Protein AF-A0A852TWX8-F1 (afdb_monomer_lite)

InterPro domains:
  IPR000835 MarR-type HTH domain [PF12802] (37-86)
  IPR036388 Winged helix-like DNA-binding domain superfamily [G3DSA:1.10.10.10] (4-90)
  IPR036390 Winged helix DNA-binding domain superfamily [SSF46785] (5-113)

Radius of gyration: 20.49 Å; chains: 1; bounding box: 52×39×52 Å

Structure (mmCIF, N/CA/C/O backbone):
data_AF-A0A852TWX8-F1
#
_entry.id   AF-A0A852TWX8-F1
#
loop_
_atom_site.group_PDB
_atom_site.id
_atom_site.type_symbol
_atom_site.label_atom_id
_atom_site.label_alt_id
_atom_site.label_comp_id
_atom_site.label_asym_id
_atom_site.label_entity_id
_atom_site.label_seq_id
_atom_site.pdbx_PDB_ins_code
_atom_site.Cartn_x
_atom_site.Cartn_y
_atom_site.Cartn_z
_atom_site.occupancy
_atom_site.B_iso_or_equiv
_atom_site.auth_seq_id
_atom_site.auth_comp_id
_atom_site.auth_asym_id
_atom_site.auth_atom_id
_atom_site.pdbx_PDB_model_num
ATOM 1 N N . MET A 1 1 ? 34.229 -10.429 -8.210 1.00 43.22 1 MET A N 1
ATOM 2 C CA . MET A 1 1 ? 33.563 -11.640 -8.728 1.00 43.22 1 MET A CA 1
ATOM 3 C C . MET A 1 1 ? 33.398 -11.504 -10.237 1.00 43.22 1 MET A C 1
ATOM 5 O O . MET A 1 1 ? 32.393 -10.954 -10.659 1.00 43.22 1 MET A O 1
ATOM 9 N N . PRO A 1 2 ? 34.378 -11.910 -11.057 1.00 49.62 2 PRO A N 1
ATOM 10 C CA . PRO A 1 2 ? 34.169 -12.072 -12.491 1.00 49.62 2 PRO A CA 1
ATOM 11 C C . PRO A 1 2 ? 33.668 -13.499 -12.750 1.00 49.62 2 PRO A C 1
ATOM 13 O O . PRO A 1 2 ? 34.360 -14.449 -12.389 1.00 49.62 2 PRO A O 1
ATOM 16 N N . GLY A 1 3 ? 32.474 -13.668 -13.329 1.00 64.50 3 GLY A N 1
ATOM 17 C CA . GLY A 1 3 ? 32.000 -15.014 -13.678 1.00 64.50 3 GLY A CA 1
ATOM 18 C C . GLY A 1 3 ? 30.498 -15.269 -13.674 1.00 64.50 3 GLY A C 1
ATOM 19 O O . GLY A 1 3 ? 30.107 -16.394 -13.380 1.00 64.50 3 GLY A O 1
ATOM 20 N N . ASN A 1 4 ? 29.643 -14.295 -13.998 1.00 80.12 4 ASN A N 1
ATOM 21 C CA . ASN A 1 4 ? 28.247 -14.636 -14.267 1.00 80.12 4 ASN A CA 1
ATOM 22 C C . ASN A 1 4 ? 27.640 -13.794 -15.392 1.00 80.12 4 ASN A C 1
ATOM 24 O O . ASN A 1 4 ? 26.646 -13.112 -15.175 1.00 80.12 4 ASN A O 1
ATOM 28 N N . ARG A 1 5 ? 28.221 -13.870 -16.603 1.00 87.75 5 ARG A N 1
ATOM 29 C CA . ARG A 1 5 ? 27.671 -13.200 -17.801 1.00 87.75 5 ARG A CA 1
ATOM 30 C C . ARG A 1 5 ? 26.183 -13.474 -17.987 1.00 87.75 5 ARG A C 1
ATOM 32 O O . ARG A 1 5 ? 25.453 -12.558 -18.309 1.00 87.75 5 ARG A O 1
ATOM 39 N N . LEU A 1 6 ? 25.723 -14.698 -17.717 1.00 91.69 6 LEU A N 1
ATOM 40 C CA . LEU A 1 6 ? 24.297 -15.025 -17.788 1.00 91.69 6 LEU A CA 1
ATOM 41 C C . LEU A 1 6 ? 23.470 -14.247 -16.758 1.00 91.69 6 LEU A C 1
ATOM 43 O O . LEU A 1 6 ? 22.404 -13.750 -17.101 1.00 91.69 6 LEU A O 1
ATOM 47 N N . ALA A 1 7 ? 23.934 -14.107 -15.512 1.00 91.44 7 ALA A N 1
ATOM 48 C CA . ALA A 1 7 ? 23.237 -13.262 -14.541 1.00 91.44 7 ALA A CA 1
ATOM 49 C C . ALA A 1 7 ? 23.341 -11.770 -14.871 1.00 91.44 7 ALA A C 1
ATOM 51 O O . ALA A 1 7 ? 22.390 -11.045 -14.611 1.00 91.44 7 ALA A O 1
ATOM 52 N N . GLU A 1 8 ? 24.454 -11.313 -15.445 1.00 92.81 8 GLU A N 1
ATOM 53 C CA . GLU A 1 8 ? 24.626 -9.931 -15.908 1.00 92.81 8 GLU A CA 1
ATOM 54 C C . GLU A 1 8 ? 23.668 -9.622 -17.066 1.00 92.81 8 GLU A C 1
ATOM 56 O O . GLU A 1 8 ? 22.925 -8.648 -16.998 1.00 92.81 8 GLU A O 1
ATOM 61 N N . GLU A 1 9 ? 23.603 -10.494 -18.073 1.00 94.69 9 GLU A N 1
ATOM 62 C CA . GLU A 1 9 ? 22.681 -10.405 -19.209 1.00 94.69 9 GLU A CA 1
ATOM 63 C C . GLU A 1 9 ? 21.219 -10.499 -18.754 1.00 94.69 9 GLU A C 1
ATOM 65 O O . GLU A 1 9 ? 20.376 -9.716 -19.195 1.00 94.69 9 GLU A O 1
ATOM 70 N N . ALA A 1 10 ? 20.902 -11.414 -17.831 1.00 95.25 10 ALA A N 1
ATOM 71 C CA . ALA A 1 10 ? 19.560 -11.538 -17.268 1.00 95.25 10 ALA A CA 1
ATOM 72 C C . ALA A 1 10 ? 19.165 -10.294 -16.461 1.00 95.25 10 ALA A C 1
ATOM 74 O O . ALA A 1 10 ? 18.051 -9.788 -16.615 1.00 95.25 10 ALA A O 1
ATOM 75 N N . TRP A 1 11 ? 20.072 -9.776 -15.628 1.00 94.81 11 TRP A N 1
ATOM 76 C CA . TRP A 1 11 ? 19.863 -8.543 -14.874 1.00 94.81 11 TRP A CA 1
ATOM 77 C C . TRP A 1 11 ? 19.676 -7.346 -15.807 1.00 94.81 11 TRP A C 1
ATOM 79 O O . TRP A 1 11 ? 18.744 -6.565 -15.618 1.00 94.81 11 TRP A O 1
ATOM 89 N N . GLU A 1 12 ? 20.500 -7.223 -16.846 1.00 96.44 12 GLU A N 1
ATOM 90 C CA . GLU A 1 12 ? 20.401 -6.145 -17.824 1.00 96.44 12 GLU A CA 1
ATOM 91 C C . GLU A 1 12 ? 19.084 -6.228 -18.607 1.00 96.44 12 GLU A C 1
ATOM 93 O O . GLU A 1 12 ? 18.395 -5.220 -18.772 1.00 96.44 12 GLU A O 1
ATOM 98 N N . SER A 1 13 ? 18.686 -7.427 -19.039 1.00 96.56 13 SER A N 1
ATOM 99 C CA . SER A 1 13 ? 17.407 -7.656 -19.714 1.00 96.56 13 SER A CA 1
ATOM 100 C C . SER A 1 13 ? 16.223 -7.295 -18.813 1.00 96.56 13 SER A C 1
ATOM 102 O O . SER A 1 13 ? 15.302 -6.604 -19.255 1.00 96.56 13 SER A O 1
ATOM 104 N N . LEU A 1 14 ? 16.250 -7.705 -17.540 1.00 95.12 14 LEU A N 1
ATOM 105 C CA . LEU A 1 14 ? 15.224 -7.352 -16.558 1.00 95.12 14 LEU A CA 1
ATOM 106 C C . LEU A 1 14 ? 15.162 -5.835 -16.338 1.00 95.12 14 LEU A C 1
ATOM 108 O O . LEU A 1 14 ? 14.079 -5.253 -16.388 1.00 95.12 14 LEU A O 1
ATOM 112 N N . ALA A 1 15 ? 16.311 -5.185 -16.148 1.00 93.50 15 ALA A N 1
ATOM 113 C CA . ALA A 1 15 ? 16.392 -3.743 -15.946 1.00 93.50 15 ALA A CA 1
ATOM 114 C C . ALA A 1 15 ? 15.866 -2.972 -17.166 1.00 93.50 15 ALA A C 1
ATOM 116 O O . ALA A 1 15 ? 15.087 -2.029 -17.020 1.00 93.50 15 ALA A O 1
ATOM 117 N N . ARG A 1 16 ? 16.227 -3.394 -18.384 1.00 96.19 16 ARG A N 1
ATOM 118 C CA . ARG A 1 16 ? 15.725 -2.797 -19.632 1.00 96.19 16 ARG A CA 1
ATOM 119 C C . ARG A 1 16 ? 14.217 -2.971 -19.773 1.00 96.19 16 ARG A C 1
ATOM 121 O O . ARG A 1 16 ? 13.534 -2.000 -20.100 1.00 96.19 16 ARG A O 1
ATOM 128 N N . ALA A 1 17 ? 13.694 -4.164 -19.486 1.00 96.19 17 ALA A N 1
ATOM 129 C CA . ALA A 1 17 ? 12.257 -4.425 -19.501 1.00 96.19 17 ALA A CA 1
ATOM 130 C C . ALA A 1 17 ? 11.519 -3.547 -18.480 1.00 96.19 17 ALA A C 1
ATOM 132 O O . ALA A 1 17 ? 10.531 -2.900 -18.825 1.00 96.19 17 ALA A O 1
ATOM 133 N N . GLN A 1 18 ? 12.038 -3.447 -17.253 1.00 91.75 18 GLN A N 1
ATOM 134 C CA . GLN A 1 18 ? 11.477 -2.584 -16.216 1.00 91.75 18 GLN A CA 1
ATOM 135 C C . GLN A 1 18 ? 11.461 -1.115 -16.656 1.00 91.75 18 GLN A C 1
ATOM 137 O O . GLN A 1 18 ? 10.427 -0.460 -16.552 1.00 91.75 18 GLN A O 1
ATOM 142 N N . VAL A 1 19 ? 12.570 -0.590 -17.190 1.00 93.50 19 VAL A N 1
ATOM 143 C CA . VAL A 1 19 ? 12.646 0.799 -17.677 1.00 93.50 19 VAL A CA 1
ATOM 144 C C . VAL A 1 19 ? 11.651 1.048 -18.811 1.00 93.50 19 VAL A C 1
ATOM 146 O O . VAL A 1 19 ? 10.968 2.073 -18.801 1.00 93.50 19 VAL A O 1
ATOM 149 N N . ALA A 1 20 ? 11.540 0.127 -19.770 1.00 94.56 20 ALA A N 1
ATOM 150 C CA . ALA A 1 20 ? 10.603 0.249 -20.883 1.00 94.56 20 ALA A CA 1
ATOM 151 C C . ALA A 1 20 ? 9.142 0.273 -20.401 1.00 94.56 20 ALA A C 1
ATOM 153 O O . ALA A 1 20 ? 8.374 1.144 -20.812 1.00 94.56 20 ALA A O 1
ATOM 154 N N . LEU A 1 21 ? 8.778 -0.626 -19.481 1.00 91.06 21 LEU A N 1
ATOM 155 C CA . LEU A 1 21 ? 7.439 -0.670 -18.889 1.00 91.06 21 LEU A CA 1
ATOM 156 C C . LEU A 1 21 ? 7.131 0.594 -18.084 1.00 91.06 21 LEU A C 1
ATOM 158 O O . LEU A 1 21 ? 6.057 1.166 -18.241 1.00 91.06 21 LEU A O 1
ATOM 162 N N . MET A 1 22 ? 8.074 1.072 -17.267 1.00 88.25 22 MET A N 1
ATOM 163 C CA . MET A 1 22 ? 7.869 2.285 -16.472 1.00 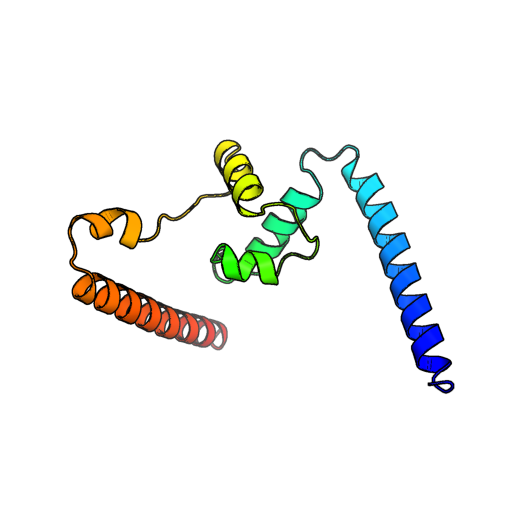88.25 22 MET A CA 1
ATOM 164 C C . MET A 1 22 ? 7.679 3.525 -17.346 1.00 88.25 22 MET A C 1
ATOM 166 O O . MET A 1 22 ? 6.832 4.355 -17.029 1.00 88.25 22 MET A O 1
ATOM 170 N N . ARG A 1 23 ? 8.416 3.650 -18.457 1.00 90.38 23 ARG A N 1
ATOM 171 C CA . ARG A 1 23 ? 8.223 4.753 -19.413 1.00 90.38 23 ARG A CA 1
ATOM 172 C C . ARG A 1 23 ? 6.841 4.711 -20.053 1.00 90.38 23 ARG A C 1
ATOM 174 O O . ARG A 1 23 ? 6.163 5.730 -20.082 1.00 90.38 23 ARG A O 1
ATOM 181 N N . ARG A 1 24 ? 6.411 3.529 -20.499 1.00 90.19 24 ARG A N 1
ATOM 182 C CA . ARG A 1 24 ? 5.083 3.349 -21.089 1.00 90.19 24 ARG A CA 1
ATOM 183 C C . ARG A 1 24 ? 3.975 3.682 -20.094 1.00 90.19 24 ARG A C 1
ATOM 185 O O . ARG A 1 24 ? 3.087 4.455 -20.420 1.00 90.19 24 ARG A O 1
ATOM 192 N N . PHE A 1 25 ? 4.060 3.181 -18.862 1.00 87.56 25 PHE A N 1
ATOM 193 C CA . PHE A 1 25 ? 3.078 3.536 -17.840 1.00 87.56 25 PHE A CA 1
ATOM 194 C C . PHE A 1 25 ? 3.081 5.039 -17.550 1.00 87.56 25 PHE A C 1
ATOM 196 O O . PHE A 1 25 ? 2.020 5.638 -17.458 1.00 87.56 25 PHE A O 1
ATOM 203 N N . GLN A 1 26 ? 4.242 5.690 -17.466 1.00 87.19 26 GLN A N 1
ATOM 204 C CA . GLN A 1 26 ? 4.292 7.147 -17.294 1.00 87.19 26 GLN A CA 1
ATOM 205 C C . GLN A 1 26 ? 3.600 7.916 -18.431 1.00 87.19 26 GLN A C 1
ATOM 207 O O . GLN A 1 26 ? 3.042 8.983 -18.178 1.00 87.19 26 GLN A O 1
ATOM 212 N N . GLU A 1 27 ? 3.636 7.402 -19.661 1.00 90.44 27 GLU A N 1
ATOM 213 C CA . GLU A 1 27 ? 2.896 7.964 -20.796 1.00 90.44 27 GLU A CA 1
ATOM 214 C C . GLU A 1 27 ? 1.392 7.715 -20.664 1.00 90.44 27 GLU A C 1
ATOM 216 O O . GLU A 1 27 ? 0.626 8.674 -20.730 1.00 90.44 27 GLU A O 1
ATOM 221 N N . ASP A 1 28 ? 0.982 6.477 -20.382 1.00 88.56 28 ASP A N 1
ATOM 222 C CA . ASP A 1 28 ? -0.427 6.104 -20.196 1.00 88.56 28 ASP A CA 1
ATOM 223 C C . ASP A 1 28 ? -1.083 6.906 -19.052 1.00 88.56 28 ASP A C 1
ATOM 225 O O . ASP A 1 28 ? -2.237 7.321 -19.137 1.00 88.56 28 ASP A O 1
ATOM 229 N N . PHE A 1 29 ? -0.330 7.186 -17.983 1.00 89.38 29 PHE A N 1
ATOM 230 C CA . PHE A 1 29 ? -0.795 7.962 -16.831 1.00 89.38 29 PHE A CA 1
ATOM 231 C C . PHE A 1 29 ? -0.721 9.485 -17.020 1.00 89.38 29 PHE A C 1
ATOM 233 O O . PHE A 1 29 ? -1.126 10.215 -16.115 1.00 89.38 29 PHE A O 1
ATOM 240 N N . ARG A 1 30 ? -0.218 9.995 -18.155 1.00 89.12 30 ARG A N 1
ATOM 241 C CA . ARG A 1 30 ? -0.097 11.445 -18.396 1.00 89.12 30 ARG A CA 1
ATOM 242 C C . ARG A 1 30 ? -1.458 12.137 -18.491 1.00 89.12 30 ARG A C 1
ATOM 244 O O . ARG A 1 30 ? -1.590 13.261 -18.020 1.00 89.12 30 ARG A O 1
ATOM 251 N N . GLU A 1 31 ? -2.438 11.462 -19.082 1.00 88.56 31 GLU A N 1
ATOM 252 C CA . GLU A 1 31 ? -3.810 11.962 -19.269 1.00 88.56 31 GLU A CA 1
ATOM 253 C C . GLU A 1 31 ? -4.825 11.239 -18.369 1.00 88.56 31 GLU A C 1
ATOM 255 O O . GLU A 1 31 ? -6.028 11.473 -18.461 1.00 88.56 31 GLU A O 1
ATOM 260 N N . ALA A 1 32 ? -4.353 10.356 -17.486 1.00 88.19 32 ALA A N 1
ATOM 261 C CA . ALA A 1 32 ? -5.218 9.616 -16.582 1.00 88.19 32 ALA A CA 1
ATOM 262 C C . ALA A 1 32 ? -5.749 10.509 -15.451 1.00 88.19 32 ALA A C 1
ATOM 264 O O . ALA A 1 32 ? -5.018 11.307 -14.864 1.00 88.19 32 ALA A O 1
ATOM 265 N N . GLU A 1 33 ? -7.008 10.289 -15.069 1.00 86.88 33 GLU A N 1
ATOM 266 C CA . GLU A 1 33 ? -7.646 10.966 -13.927 1.00 86.88 33 GLU A CA 1
ATOM 267 C C . GLU A 1 33 ? -6.976 10.625 -12.587 1.00 86.88 33 GLU A C 1
ATOM 269 O O . GLU A 1 33 ? -7.058 11.372 -11.612 1.00 86.88 33 GLU A O 1
ATOM 274 N N . VAL A 1 34 ? -6.296 9.480 -12.534 1.00 87.94 34 VAL A N 1
ATOM 275 C CA . VAL A 1 34 ? -5.661 8.942 -11.337 1.00 87.94 34 VAL A CA 1
ATOM 276 C C . VAL A 1 34 ? -4.170 8.794 -11.587 1.00 87.94 34 VAL A C 1
ATOM 278 O O . VAL A 1 34 ? -3.757 8.175 -12.558 1.00 87.94 34 VAL A O 1
ATOM 281 N N . SER A 1 35 ? -3.338 9.309 -10.679 1.00 89.56 35 SER A N 1
ATOM 282 C CA . SER A 1 35 ? -1.885 9.147 -10.802 1.00 89.56 35 SER A CA 1
ATOM 283 C C . SER A 1 35 ? -1.450 7.681 -10.669 1.00 89.56 35 SER A C 1
ATOM 285 O O . SER A 1 35 ? -2.031 6.916 -9.899 1.00 89.56 35 SER A O 1
ATOM 287 N N . MET A 1 36 ? -0.333 7.321 -11.306 1.00 88.12 36 MET A N 1
ATOM 288 C CA . MET A 1 36 ? 0.261 5.977 -11.237 1.00 88.12 36 MET A CA 1
ATOM 289 C C . MET A 1 36 ? 0.477 5.468 -9.795 1.00 88.12 36 MET A C 1
ATOM 291 O O . MET A 1 36 ? 0.334 4.281 -9.525 1.00 88.12 36 MET A O 1
ATOM 295 N N . ARG A 1 37 ? 0.773 6.367 -8.843 1.00 89.31 37 ARG A N 1
ATOM 296 C CA . ARG A 1 37 ? 0.944 6.021 -7.418 1.00 89.31 37 ARG A CA 1
ATOM 297 C C . ARG A 1 37 ? -0.366 5.639 -6.736 1.00 89.31 37 ARG A C 1
ATOM 299 O O . ARG A 1 37 ? -0.391 4.713 -5.935 1.00 89.31 37 ARG A O 1
ATOM 306 N N . VAL A 1 38 ? -1.438 6.369 -7.039 1.00 91.12 38 VAL A N 1
ATOM 307 C CA . VAL A 1 38 ? -2.780 6.067 -6.523 1.00 91.12 38 VAL A CA 1
ATOM 308 C C . VAL A 1 38 ? -3.275 4.762 -7.140 1.00 91.12 38 VAL A C 1
ATOM 310 O O . VAL A 1 38 ? -3.790 3.907 -6.426 1.00 91.12 38 VAL A O 1
ATOM 313 N N . TYR A 1 39 ? -3.042 4.573 -8.440 1.00 91.31 39 TYR A N 1
ATOM 314 C CA . TYR A 1 39 ? -3.358 3.324 -9.122 1.00 91.31 39 TYR A CA 1
ATOM 315 C C . TYR A 1 39 ? -2.649 2.121 -8.489 1.00 91.31 39 TYR A C 1
ATOM 317 O O . TYR A 1 39 ? -3.302 1.121 -8.219 1.00 91.31 39 TYR A O 1
ATOM 325 N N . ASP A 1 40 ? -1.351 2.219 -8.194 1.00 91.25 40 ASP A N 1
ATOM 326 C CA . ASP A 1 40 ? -0.583 1.150 -7.538 1.00 91.25 40 ASP A CA 1
ATOM 327 C C . ASP A 1 40 ? -1.178 0.756 -6.173 1.00 91.25 40 ASP A C 1
ATOM 329 O O . ASP A 1 40 ? -1.360 -0.428 -5.879 1.00 91.25 40 ASP A O 1
ATOM 333 N N . VAL A 1 41 ? -1.600 1.739 -5.370 1.00 92.12 41 VAL A N 1
ATOM 334 C CA . VAL A 1 41 ? -2.287 1.489 -4.092 1.00 92.12 41 VAL A CA 1
ATOM 335 C C . VAL A 1 41 ? -3.625 0.778 -4.302 1.00 92.12 41 VAL A C 1
ATOM 337 O O . VAL A 1 41 ? -3.884 -0.237 -3.655 1.00 92.12 41 VAL A O 1
ATOM 340 N N . LEU A 1 42 ? -4.470 1.274 -5.210 1.00 92.50 42 LEU A N 1
ATOM 341 C CA . LEU A 1 42 ? -5.781 0.677 -5.491 1.00 92.50 42 LEU A CA 1
ATOM 342 C C . LEU A 1 42 ? -5.651 -0.736 -6.073 1.00 92.50 42 LEU A C 1
ATOM 344 O O . LEU A 1 42 ? -6.389 -1.643 -5.686 1.00 92.50 42 LEU A O 1
ATOM 348 N N . PHE A 1 43 ? -4.687 -0.940 -6.969 1.00 91.25 43 PHE A N 1
ATOM 349 C CA . PHE A 1 43 ? -4.376 -2.238 -7.556 1.00 91.25 43 PHE A CA 1
ATOM 350 C C . PHE A 1 43 ? -3.910 -3.233 -6.492 1.00 91.25 43 PHE A C 1
ATOM 352 O O . PHE A 1 43 ? -4.370 -4.376 -6.472 1.00 91.25 43 PHE A O 1
ATOM 359 N N . THR A 1 44 ? -3.050 -2.791 -5.574 1.00 91.44 44 THR A N 1
ATOM 360 C CA . THR A 1 44 ? -2.576 -3.616 -4.459 1.00 91.44 44 THR A CA 1
ATOM 361 C C . THR A 1 44 ? -3.727 -3.976 -3.520 1.00 91.44 44 THR A C 1
ATOM 363 O O . THR A 1 44 ? -3.931 -5.154 -3.234 1.00 91.44 44 THR A O 1
ATOM 366 N N . LEU A 1 45 ? -4.554 -3.002 -3.118 1.00 91.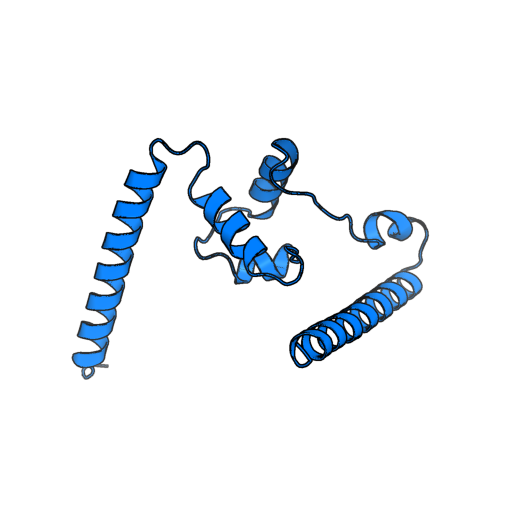94 45 LEU A N 1
ATOM 367 C CA . LEU A 1 45 ? -5.726 -3.241 -2.268 1.00 91.94 45 LEU A CA 1
ATOM 368 C C . LEU A 1 45 ? -6.719 -4.213 -2.909 1.00 91.94 45 LEU A C 1
ATOM 370 O O . LEU A 1 45 ? -7.210 -5.105 -2.223 1.00 91.94 45 LEU A O 1
ATOM 374 N N . LYS A 1 46 ? -6.966 -4.105 -4.221 1.00 91.19 46 LYS A N 1
ATOM 375 C CA . LYS A 1 46 ? -7.844 -5.022 -4.968 1.00 91.19 46 LYS A CA 1
ATOM 376 C C . LYS A 1 46 ? -7.395 -6.487 -4.876 1.00 91.19 46 LYS A C 1
ATOM 378 O O . LYS A 1 46 ? -8.227 -7.381 -4.991 1.00 91.19 46 LYS A O 1
ATOM 383 N N . ARG A 1 47 ? -6.098 -6.738 -4.681 1.00 88.56 47 ARG A N 1
ATOM 384 C CA . ARG A 1 47 ? -5.523 -8.085 -4.527 1.00 88.56 47 ARG A CA 1
ATOM 385 C C . ARG A 1 47 ? -5.514 -8.574 -3.078 1.00 88.56 47 ARG A C 1
ATOM 387 O O . ARG A 1 47 ? -5.245 -9.749 -2.847 1.00 88.56 47 ARG A O 1
ATOM 394 N N . CYS A 1 48 ? -5.784 -7.703 -2.110 1.00 88.25 48 CYS A N 1
ATOM 395 C CA . CYS A 1 48 ? -5.879 -8.087 -0.709 1.00 88.25 48 CYS A CA 1
ATOM 396 C C . CYS A 1 48 ? -7.252 -8.709 -0.400 1.00 88.25 48 CYS A C 1
ATOM 398 O O . CYS A 1 48 ? -8.272 -8.264 -0.941 1.00 88.25 48 CYS A O 1
ATOM 400 N N . PRO A 1 49 ? -7.324 -9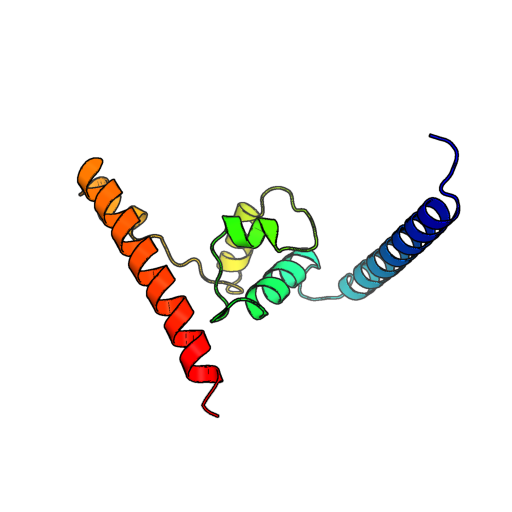.669 0.540 1.00 83.25 49 PRO A N 1
ATOM 401 C CA . PRO A 1 49 ? -8.596 -10.191 1.021 1.00 83.25 49 PRO A CA 1
ATOM 402 C C . PRO A 1 49 ? -9.533 -9.064 1.475 1.00 83.25 49 PRO A C 1
ATOM 404 O O . PRO A 1 49 ? -9.156 -8.194 2.264 1.00 83.25 49 PRO A O 1
ATOM 407 N N . ARG A 1 50 ? -10.774 -9.078 0.974 1.00 82.62 50 ARG A N 1
ATOM 408 C CA . ARG A 1 50 ? -11.808 -8.055 1.239 1.00 82.62 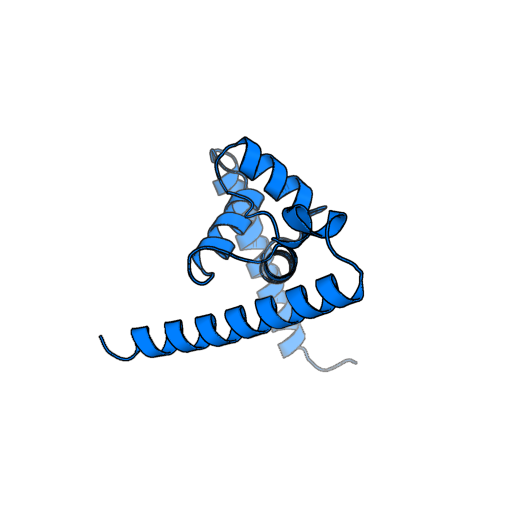50 ARG A CA 1
ATOM 409 C C . ARG A 1 50 ? -11.434 -6.621 0.831 1.00 82.62 50 ARG A C 1
ATOM 411 O O . ARG A 1 50 ? -12.076 -5.687 1.307 1.00 82.62 50 ARG A O 1
ATOM 418 N N . GLY A 1 51 ? -10.415 -6.423 -0.007 1.00 86.06 51 GLY A N 1
ATOM 419 C CA . GLY A 1 51 ? -10.004 -5.088 -0.447 1.00 86.06 51 GLY A CA 1
ATOM 420 C C . GLY A 1 51 ? -9.328 -4.247 0.642 1.00 86.06 51 GLY A C 1
ATOM 421 O O . GLY A 1 51 ? -9.358 -3.021 0.575 1.00 86.06 51 GLY A O 1
ATOM 422 N N . ARG A 1 52 ? -8.790 -4.878 1.697 1.00 88.75 52 ARG A N 1
ATOM 423 C CA . ARG A 1 52 ? -8.293 -4.193 2.903 1.00 88.75 52 ARG A CA 1
ATOM 424 C C . ARG A 1 52 ? -6.880 -4.649 3.255 1.00 88.75 52 ARG A C 1
ATOM 426 O O . ARG A 1 52 ? -6.588 -5.839 3.221 1.00 88.75 52 ARG A O 1
ATOM 433 N N . ALA A 1 53 ? -6.039 -3.715 3.692 1.00 89.31 53 ALA A N 1
ATOM 434 C CA . ALA A 1 53 ? -4.687 -3.993 4.180 1.00 89.31 53 ALA A CA 1
ATOM 435 C C . ALA A 1 53 ? -4.344 -3.104 5.384 1.00 89.31 53 ALA A C 1
ATOM 437 O O . ALA A 1 53 ? -4.887 -2.005 5.525 1.00 89.31 53 ALA A O 1
ATOM 438 N N . ARG A 1 54 ? -3.425 -3.546 6.260 1.00 87.38 54 ARG A N 1
ATOM 439 C CA . ARG A 1 54 ? -2.777 -2.597 7.182 1.00 87.38 54 ARG A CA 1
ATOM 440 C C . ARG A 1 54 ? -1.845 -1.714 6.360 1.00 87.38 54 ARG A C 1
ATOM 442 O O . ARG A 1 54 ? -1.213 -2.184 5.424 1.00 87.38 54 ARG A O 1
ATOM 449 N N . LEU A 1 55 ? -1.697 -0.454 6.762 1.00 87.06 55 LEU A N 1
ATOM 450 C CA . LEU A 1 55 ? -0.813 0.489 6.071 1.00 87.06 55 LEU A CA 1
ATOM 451 C C . LEU A 1 55 ? 0.647 0.001 6.004 1.00 87.06 55 LEU A C 1
ATOM 453 O O . LEU A 1 55 ? 1.328 0.270 5.022 1.00 87.06 55 LEU A O 1
ATOM 457 N N . ARG A 1 56 ? 1.110 -0.730 7.030 1.00 85.69 56 ARG A N 1
ATOM 458 C CA . ARG A 1 56 ? 2.431 -1.376 7.038 1.00 85.69 56 ARG A CA 1
ATOM 459 C C . ARG A 1 56 ? 2.533 -2.429 5.932 1.00 85.69 56 ARG A C 1
ATOM 461 O O . ARG A 1 56 ? 3.385 -2.300 5.071 1.00 85.69 56 ARG A O 1
ATOM 468 N N . ASP A 1 57 ? 1.623 -3.396 5.929 1.00 86.56 57 ASP A N 1
ATOM 469 C CA . ASP A 1 57 ? 1.625 -4.506 4.967 1.00 86.56 57 ASP A CA 1
ATOM 470 C C . ASP A 1 57 ? 1.424 -4.003 3.523 1.00 86.56 57 ASP A C 1
ATOM 472 O O . ASP A 1 57 ? 2.003 -4.530 2.575 1.00 86.56 57 ASP A O 1
ATOM 476 N N . LEU A 1 58 ? 0.635 -2.935 3.356 1.00 88.00 58 LEU A N 1
ATOM 477 C CA . LEU A 1 58 ? 0.449 -2.254 2.077 1.00 88.00 58 LEU A CA 1
ATOM 478 C C . LEU A 1 58 ? 1.765 -1.656 1.567 1.00 88.00 58 LEU A C 1
ATOM 480 O O . LEU A 1 58 ? 2.067 -1.781 0.387 1.00 88.00 58 LEU A O 1
ATOM 484 N N . ASN A 1 59 ? 2.566 -1.053 2.449 1.00 85.69 59 ASN A N 1
ATOM 485 C CA . ASN A 1 59 ? 3.863 -0.476 2.097 1.00 85.69 59 ASN A CA 1
ATOM 486 C C . ASN A 1 59 ? 4.872 -1.520 1.600 1.00 85.69 59 ASN A C 1
ATOM 488 O O . ASN A 1 59 ? 5.718 -1.190 0.775 1.00 85.69 59 ASN A O 1
ATOM 492 N N . ASP A 1 60 ? 4.755 -2.760 2.070 1.00 84.38 60 ASP A N 1
ATOM 493 C CA . ASP A 1 60 ? 5.610 -3.872 1.643 1.00 84.38 60 ASP A CA 1
ATOM 494 C C . ASP A 1 60 ? 5.126 -4.514 0.327 1.00 84.38 60 ASP A C 1
ATOM 496 O O . ASP A 1 60 ? 5.863 -5.271 -0.302 1.00 84.38 60 ASP A O 1
ATOM 500 N N . SER A 1 61 ? 3.893 -4.211 -0.098 1.00 83.81 61 SER A N 1
ATOM 501 C CA . SER A 1 61 ? 3.227 -4.851 -1.244 1.00 83.81 61 SER A CA 1
ATOM 502 C C . SER A 1 61 ? 3.095 -3.953 -2.481 1.00 83.81 61 SER A C 1
ATOM 504 O O . SER A 1 61 ? 2.885 -4.466 -3.580 1.00 83.81 61 SER A O 1
ATOM 506 N N . ILE A 1 62 ? 3.187 -2.629 -2.316 1.00 85.06 62 ILE A N 1
ATOM 507 C CA . ILE A 1 62 ? 3.121 -1.662 -3.423 1.00 85.06 62 ILE A CA 1
ATOM 508 C C . ILE A 1 62 ? 4.348 -1.771 -4.335 1.00 85.06 62 ILE A C 1
ATOM 510 O O . ILE A 1 62 ? 5.480 -1.929 -3.874 1.00 85.06 62 ILE A O 1
ATOM 514 N N . LEU A 1 63 ? 4.131 -1.665 -5.647 1.00 81.00 63 LEU A N 1
ATOM 515 C CA . LEU A 1 63 ? 5.184 -1.854 -6.649 1.00 81.00 63 LEU A CA 1
ATOM 516 C C . LEU A 1 63 ? 6.071 -0.617 -6.804 1.00 81.00 63 LEU A C 1
ATOM 518 O O . LEU A 1 63 ? 7.225 -0.716 -7.224 1.00 81.00 63 LEU A O 1
ATOM 522 N N . LEU A 1 64 ? 5.539 0.559 -6.481 1.00 77.81 64 LEU A N 1
ATOM 523 C CA . LEU A 1 64 ? 6.254 1.820 -6.553 1.00 77.81 64 LEU A CA 1
ATOM 524 C C . LEU A 1 64 ? 6.589 2.274 -5.139 1.00 77.81 64 LEU A C 1
ATOM 526 O O . LEU A 1 64 ? 5.698 2.602 -4.361 1.00 77.81 64 LEU A O 1
ATOM 530 N N . THR A 1 65 ? 7.878 2.359 -4.804 1.00 71.75 65 THR A N 1
ATOM 531 C CA . THR A 1 65 ? 8.310 2.967 -3.539 1.00 71.75 65 THR A CA 1
ATOM 532 C C . THR A 1 65 ? 7.873 4.431 -3.490 1.00 71.75 65 THR A C 1
ATOM 534 O O . THR A 1 65 ? 8.089 5.194 -4.437 1.00 71.75 65 THR A O 1
ATOM 537 N N . GLN A 1 66 ? 7.265 4.846 -2.377 1.00 70.25 66 GLN A N 1
ATOM 538 C CA . GLN A 1 66 ? 6.681 6.180 -2.246 1.00 70.25 66 GLN A CA 1
ATOM 539 C C . GLN A 1 66 ? 7.188 6.927 -1.008 1.00 70.25 66 GLN A C 1
ATOM 541 O O . GLN A 1 66 ? 7.218 6.362 0.088 1.00 70.25 66 GLN A O 1
ATOM 546 N N . PRO A 1 67 ? 7.511 8.230 -1.131 1.00 65.38 67 PRO A N 1
ATOM 547 C CA . PRO A 1 67 ? 7.734 9.084 0.025 1.00 65.38 67 PRO A CA 1
ATOM 548 C C . PRO A 1 67 ? 6.418 9.250 0.797 1.00 65.38 67 PRO A C 1
ATOM 550 O O . PRO A 1 67 ? 5.517 9.967 0.366 1.00 65.38 67 PRO A O 1
ATOM 553 N N . SER A 1 68 ? 6.323 8.596 1.955 1.00 81.94 68 SER A N 1
ATOM 554 C CA . SER A 1 68 ? 5.183 8.662 2.879 1.00 81.94 68 SER A CA 1
ATOM 555 C C . SER A 1 68 ? 3.856 8.161 2.290 1.00 81.94 68 SER A C 1
ATOM 557 O O . SER A 1 68 ? 2.921 8.933 2.072 1.00 81.94 68 SER A O 1
ATOM 559 N N . LEU A 1 69 ? 3.742 6.838 2.124 1.00 87.50 69 LEU A N 1
ATOM 560 C CA . LEU A 1 69 ? 2.483 6.170 1.768 1.00 87.50 69 LEU A CA 1
ATOM 561 C C . LEU A 1 69 ? 1.305 6.625 2.648 1.00 87.50 69 LEU A C 1
ATOM 563 O O . LEU A 1 69 ? 0.210 6.826 2.139 1.00 87.50 69 LEU A O 1
ATOM 567 N N . SER A 1 70 ? 1.536 6.876 3.943 1.00 88.69 70 SER A N 1
ATOM 568 C CA . SER A 1 70 ? 0.510 7.410 4.855 1.00 88.69 70 SER A CA 1
ATOM 569 C C . SER A 1 70 ? -0.127 8.698 4.335 1.00 88.69 70 SER A C 1
ATOM 571 O O . SER A 1 70 ? -1.348 8.793 4.281 1.00 88.69 70 SER A O 1
ATOM 573 N N . ARG A 1 71 ? 0.689 9.666 3.900 1.00 90.06 71 ARG A N 1
ATOM 574 C CA . ARG A 1 71 ? 0.192 10.941 3.365 1.00 90.06 71 ARG A CA 1
ATOM 575 C C . ARG A 1 71 ? -0.507 10.768 2.024 1.00 90.06 71 ARG A C 1
ATOM 577 O O . ARG A 1 71 ? -1.389 11.554 1.695 1.00 90.06 71 ARG A O 1
ATOM 584 N N . LEU A 1 72 ? -0.093 9.789 1.214 1.00 91.25 72 LEU A N 1
ATOM 585 C CA . LEU A 1 72 ? -0.829 9.479 -0.009 1.00 91.25 72 LEU A CA 1
ATOM 586 C C . LEU A 1 72 ? -2.213 8.919 0.327 1.00 91.25 72 LEU A C 1
ATOM 588 O O . LEU A 1 72 ? -3.194 9.408 -0.218 1.00 91.25 72 LEU A O 1
ATOM 592 N N . VAL A 1 73 ? -2.281 7.941 1.229 1.00 92.06 73 VAL A N 1
ATOM 593 C CA . VAL A 1 73 ? -3.538 7.312 1.655 1.00 92.06 73 VAL A CA 1
ATOM 594 C C . VAL A 1 73 ? -4.482 8.332 2.292 1.00 92.06 73 VAL A C 1
ATOM 596 O O . VAL A 1 73 ? -5.671 8.287 2.014 1.00 92.06 73 VAL A O 1
ATOM 599 N N . GLU A 1 74 ? -3.968 9.288 3.069 1.00 91.50 74 GLU A N 1
ATOM 600 C CA . GLU A 1 74 ? -4.759 10.406 3.610 1.00 91.50 74 GLU A CA 1
ATOM 601 C C . GLU A 1 74 ? -5.411 11.245 2.504 1.00 91.50 74 GLU A C 1
ATOM 603 O O . GLU A 1 74 ? -6.617 11.454 2.529 1.00 91.50 74 GLU A O 1
ATOM 608 N N . ARG A 1 75 ? -4.660 11.642 1.468 1.00 91.88 75 ARG A N 1
ATOM 609 C CA . ARG A 1 75 ? -5.250 12.360 0.324 1.00 91.88 75 ARG A CA 1
ATOM 610 C C . ARG A 1 75 ? -6.240 11.506 -0.464 1.00 91.88 75 ARG A C 1
ATOM 612 O O . ARG A 1 75 ? -7.235 12.019 -0.958 1.00 91.88 75 ARG A O 1
ATOM 619 N N . MET A 1 76 ? -5.963 10.211 -0.615 1.00 93.38 76 MET A N 1
ATOM 620 C CA . MET A 1 76 ? -6.887 9.290 -1.283 1.00 93.38 76 MET A CA 1
ATOM 621 C C . MET A 1 76 ? -8.198 9.155 -0.501 1.00 93.38 76 MET A C 1
ATOM 623 O O . MET A 1 76 ? -9.254 9.046 -1.114 1.00 93.38 76 MET A O 1
ATOM 627 N N . GLU A 1 77 ? -8.139 9.187 0.830 1.00 93.62 77 GLU A N 1
ATOM 628 C CA . GLU A 1 77 ? -9.314 9.209 1.701 1.00 93.62 77 GLU A CA 1
ATOM 629 C C . GLU A 1 77 ? -10.096 10.521 1.564 1.00 93.62 77 GLU A C 1
ATOM 631 O O . GLU A 1 77 ? -11.308 10.483 1.372 1.00 93.62 77 GLU A O 1
ATOM 636 N N . GLU A 1 78 ? -9.418 11.674 1.549 1.00 92.31 78 GLU A N 1
ATOM 637 C CA . GLU A 1 78 ? -10.047 12.980 1.278 1.00 92.31 78 GLU A CA 1
ATOM 638 C C . GLU A 1 78 ? -10.754 13.020 -0.090 1.00 92.31 78 GLU A C 1
ATOM 640 O O . GLU A 1 78 ? -11.778 13.682 -0.249 1.00 92.31 78 GLU A O 1
ATOM 645 N N . GLN A 1 79 ? -10.227 12.287 -1.073 1.00 91.06 79 GLN A N 1
ATOM 646 C CA . GLN A 1 79 ? -10.804 12.134 -2.412 1.00 91.06 79 GLN A CA 1
ATOM 647 C C . GLN A 1 79 ? -11.876 11.032 -2.504 1.00 91.06 79 GLN A C 1
ATOM 649 O O . GLN A 1 79 ? -12.425 10.812 -3.582 1.00 91.06 79 GLN A O 1
ATOM 654 N N . GLY A 1 80 ? -12.171 10.320 -1.411 1.00 90.75 80 GLY A N 1
ATOM 655 C CA . GLY A 1 80 ? -13.158 9.236 -1.378 1.00 90.75 80 GLY A CA 1
ATOM 656 C C . GLY A 1 80 ? -12.741 7.961 -2.122 1.00 90.75 80 GLY A C 1
ATOM 657 O O . GLY A 1 80 ? -13.585 7.118 -2.416 1.00 90.75 80 GLY A O 1
ATOM 658 N N . LEU A 1 81 ? -11.453 7.803 -2.441 1.00 90.06 81 LEU A N 1
ATOM 659 C CA . LEU A 1 81 ? -10.924 6.641 -3.167 1.00 90.06 81 LEU A CA 1
ATOM 660 C C . LEU A 1 81 ? -10.662 5.439 -2.250 1.00 90.06 81 LEU A C 1
ATOM 662 O O . LEU A 1 81 ? -10.634 4.3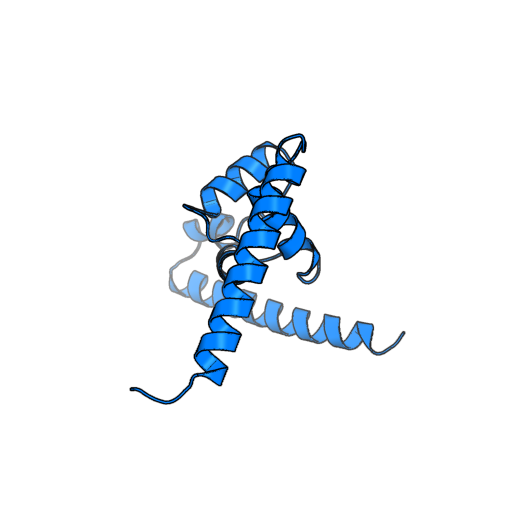00 -2.713 1.00 90.06 81 LEU A O 1
ATOM 666 N N . VAL A 1 82 ? -10.433 5.689 -0.960 1.00 92.88 82 VAL A N 1
ATOM 667 C CA . VAL A 1 82 ? -10.224 4.677 0.085 1.00 92.88 82 VAL A CA 1
ATOM 668 C C . VAL A 1 82 ? -10.853 5.141 1.393 1.00 92.88 82 VAL A C 1
ATOM 670 O O . VAL A 1 82 ? -11.133 6.321 1.571 1.00 92.88 82 VAL A O 1
ATOM 673 N N . GLU A 1 83 ? -11.016 4.217 2.333 1.00 89.06 83 GLU A N 1
ATOM 674 C CA . GLU A 1 83 ? -11.489 4.505 3.688 1.00 89.06 83 GLU A CA 1
ATOM 675 C C . GLU A 1 83 ? -10.468 3.982 4.705 1.00 89.06 83 GLU A C 1
ATOM 677 O O . GLU A 1 83 ? -10.053 2.816 4.634 1.00 89.06 83 GLU A O 1
ATOM 682 N N . ARG A 1 84 ? -10.054 4.807 5.680 1.00 85.62 84 ARG A N 1
ATOM 683 C CA . ARG A 1 84 ? -9.268 4.311 6.816 1.00 85.62 84 ARG A CA 1
ATOM 684 C C . ARG A 1 84 ? -10.201 3.776 7.885 1.00 85.62 84 ARG A C 1
ATOM 686 O O . ARG A 1 84 ? -10.836 4.513 8.633 1.00 85.62 84 ARG A O 1
ATOM 693 N N . VAL A 1 85 ? -10.151 2.464 8.076 1.00 79.38 85 VAL A N 1
ATOM 694 C CA . VAL A 1 85 ? -10.723 1.852 9.276 1.00 79.38 85 VAL A CA 1
ATOM 695 C C . VAL A 1 85 ? -9.824 2.195 10.461 1.00 79.38 85 VAL A C 1
ATOM 697 O O . VAL A 1 85 ? -8.689 1.716 10.564 1.00 79.38 85 VAL A O 1
ATOM 700 N N . ALA A 1 86 ? -10.316 3.055 11.351 1.00 68.44 86 ALA A N 1
ATOM 701 C CA . ALA A 1 86 ? -9.595 3.415 12.559 1.00 68.44 86 ALA A CA 1
ATOM 702 C C . ALA A 1 86 ? -9.351 2.171 13.429 1.00 68.44 86 ALA A C 1
ATOM 704 O O . ALA A 1 86 ? -10.236 1.342 13.649 1.00 68.44 86 ALA A O 1
ATOM 705 N N . ALA A 1 87 ? -8.117 2.032 13.918 1.00 68.38 87 ALA A N 1
ATOM 706 C CA . ALA A 1 87 ? -7.784 0.976 14.861 1.00 68.38 87 ALA A CA 1
ATOM 707 C C . ALA A 1 87 ? -8.605 1.164 16.141 1.00 68.38 87 ALA A C 1
ATOM 709 O O . ALA A 1 87 ? -8.743 2.291 16.616 1.00 68.38 87 ALA A O 1
ATOM 710 N N . ILE A 1 88 ? -9.089 0.066 16.726 1.00 69.12 88 ILE A N 1
ATOM 711 C CA . ILE A 1 88 ? -9.854 0.107 17.980 1.00 69.12 88 ILE A CA 1
ATOM 712 C C . ILE A 1 88 ? -9.089 0.847 19.090 1.00 69.12 88 ILE A C 1
ATOM 714 O O . ILE A 1 88 ? -9.682 1.638 19.809 1.00 69.12 88 ILE A O 1
ATOM 718 N N . ASP A 1 89 ? -7.759 0.702 19.128 1.00 67.12 89 ASP A N 1
ATOM 719 C CA . ASP A 1 89 ? -6.825 1.437 19.998 1.00 67.12 89 ASP A CA 1
ATOM 720 C C . ASP A 1 89 ? -7.030 2.964 19.950 1.00 67.12 89 ASP A C 1
ATOM 722 O O . ASP A 1 89 ? -7.003 3.635 20.971 1.00 67.12 89 ASP A O 1
ATOM 726 N N . ARG A 1 90 ? -7.357 3.536 18.785 1.00 69.44 90 ARG A N 1
ATOM 727 C CA . ARG A 1 90 ? -7.646 4.974 18.670 1.00 69.44 90 ARG A CA 1
ATOM 728 C C . ARG A 1 90 ? -8.904 5.389 19.439 1.00 69.44 90 ARG A C 1
ATOM 730 O O . ARG A 1 90 ? -8.984 6.528 19.883 1.00 69.44 90 ARG A O 1
ATOM 737 N N . TYR A 1 91 ? -9.875 4.489 19.571 1.00 69.06 91 TYR A N 1
ATOM 738 C CA . TYR A 1 91 ? -11.135 4.746 20.267 1.00 69.06 91 TYR A CA 1
ATOM 739 C C . TYR A 1 91 ? -11.056 4.449 21.763 1.00 69.06 91 TYR A C 1
ATOM 741 O O . TYR A 1 91 ? -11.704 5.137 22.545 1.00 69.06 91 TYR A O 1
ATOM 749 N N . VAL A 1 92 ? -10.278 3.438 22.164 1.00 75.56 92 VAL A N 1
ATOM 750 C CA . VAL A 1 92 ? -10.249 2.961 23.558 1.00 75.56 92 VAL A CA 1
ATOM 751 C C . VAL A 1 92 ? -8.925 3.202 24.279 1.00 75.56 92 VAL A C 1
ATOM 753 O O . VAL A 1 92 ? -8.871 3.067 25.493 1.00 75.56 92 VAL A O 1
ATOM 756 N N . GLY A 1 93 ? -7.860 3.598 23.583 1.00 68.31 93 GLY A N 1
ATOM 757 C CA . GLY A 1 93 ? -6.513 3.705 24.152 1.00 68.31 93 GLY A CA 1
ATOM 758 C C . GLY A 1 93 ? -6.365 4.763 25.246 1.00 68.31 93 GLY A C 1
ATOM 759 O O . GLY A 1 93 ? -5.508 4.621 26.107 1.00 68.31 93 GLY A O 1
ATOM 760 N N . GLY A 1 94 ? -7.225 5.788 25.272 1.00 77.50 94 GLY A N 1
ATOM 761 C CA . GLY A 1 94 ? -7.292 6.740 26.391 1.00 77.50 94 GLY A CA 1
ATOM 762 C C . GLY A 1 94 ? -8.045 6.214 27.621 1.00 77.50 94 GLY A C 1
ATOM 763 O O . GLY A 1 94 ? -7.922 6.789 28.697 1.00 77.50 94 GLY A O 1
ATOM 764 N N . ALA A 1 95 ? -8.826 5.143 27.462 1.00 83.19 95 ALA A N 1
ATOM 765 C CA . ALA A 1 95 ? -9.644 4.534 28.510 1.00 83.19 95 ALA A CA 1
ATOM 766 C C . ALA A 1 95 ? -9.032 3.244 29.085 1.00 83.19 95 ALA A C 1
ATOM 768 O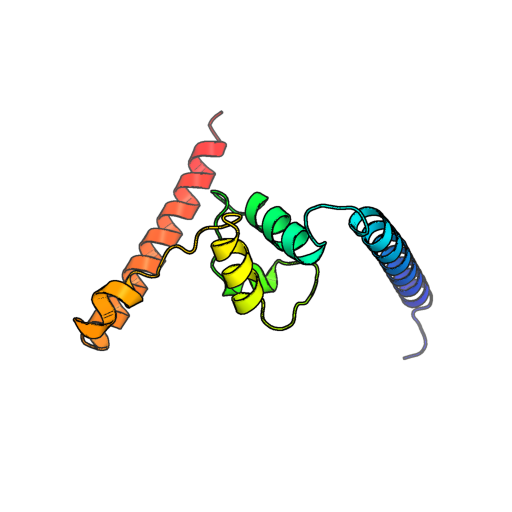 O . ALA A 1 95 ? -9.532 2.742 30.086 1.00 83.19 95 ALA A O 1
ATOM 769 N N . LEU A 1 96 ? -7.978 2.709 28.458 1.00 84.69 96 LEU A N 1
ATOM 770 C CA . LEU A 1 96 ? -7.325 1.462 28.849 1.00 84.69 96 LEU A CA 1
ATOM 771 C C . LEU A 1 96 ? -5.916 1.717 29.391 1.00 84.69 96 LEU A C 1
ATOM 773 O O . LEU A 1 96 ? -5.164 2.544 28.874 1.00 84.69 96 LEU A O 1
ATOM 777 N N . THR A 1 97 ? -5.534 0.951 30.406 1.00 88.81 97 THR A N 1
ATOM 778 C CA . THR A 1 97 ? -4.152 0.838 30.881 1.00 88.81 97 THR A CA 1
ATOM 779 C C . THR A 1 97 ? -3.261 0.148 29.839 1.00 88.81 97 THR A C 1
ATOM 781 O O . THR A 1 97 ? -3.737 -0.476 28.887 1.00 88.81 97 THR A O 1
ATOM 784 N N . ALA A 1 98 ? -1.936 0.228 30.013 1.00 84.31 98 ALA A N 1
ATOM 785 C CA . ALA A 1 98 ? -0.980 -0.400 29.096 1.00 84.31 98 ALA A CA 1
ATOM 786 C C . ALA A 1 98 ? -1.178 -1.927 28.971 1.00 84.31 98 ALA A C 1
ATOM 788 O O . ALA A 1 98 ? -1.083 -2.465 27.864 1.00 84.31 98 ALA A O 1
ATOM 789 N N . ASP A 1 99 ? -1.507 -2.604 30.075 1.00 89.75 99 ASP A N 1
ATOM 790 C CA . ASP A 1 99 ? -1.728 -4.056 30.116 1.00 89.75 99 ASP A CA 1
ATOM 791 C C . ASP A 1 99 ? -3.052 -4.458 29.453 1.00 89.75 99 ASP A C 1
ATOM 793 O O . ASP A 1 99 ? -3.119 -5.432 28.692 1.00 89.75 99 ASP A O 1
ATOM 797 N N . GLU A 1 100 ? -4.110 -3.676 29.670 1.00 87.81 100 GLU A N 1
ATOM 798 C CA . GLU A 1 100 ? -5.398 -3.865 28.995 1.00 87.81 100 GLU A CA 1
ATOM 799 C C . GLU A 1 100 ? -5.262 -3.642 27.487 1.00 87.81 100 GLU A C 1
ATOM 801 O O . GLU A 1 100 ? -5.782 -4.421 26.683 1.00 87.81 100 GLU A O 1
ATOM 806 N N . LEU A 1 101 ? -4.493 -2.630 27.085 1.00 83.00 101 LEU A N 1
ATOM 807 C CA . LEU A 1 101 ? -4.220 -2.356 25.683 1.00 83.00 101 LEU A CA 1
ATOM 808 C C . LEU A 1 101 ? -3.379 -3.460 25.031 1.00 83.00 101 LEU A C 1
ATOM 810 O O . LEU A 1 101 ? -3.637 -3.850 23.887 1.00 83.00 101 LEU A O 1
ATOM 814 N N . HIS A 1 102 ? -2.396 -4.000 25.754 1.00 84.44 102 HIS A N 1
ATOM 815 C CA . HIS A 1 102 ? -1.630 -5.161 25.310 1.00 84.44 102 HIS A CA 1
ATOM 816 C C . HIS A 1 102 ? -2.542 -6.379 25.097 1.00 84.44 102 HIS A C 1
ATOM 818 O O . HIS A 1 102 ? -2.499 -7.012 24.038 1.00 84.44 102 HIS A O 1
ATOM 824 N N . THR A 1 103 ? -3.431 -6.653 26.053 1.00 89.00 103 THR A N 1
ATOM 825 C CA . THR A 1 103 ? -4.412 -7.745 25.977 1.00 89.00 103 THR A CA 1
ATOM 826 C C . THR A 1 103 ? -5.353 -7.573 24.783 1.00 89.00 103 THR A C 1
ATOM 828 O O . THR A 1 103 ? -5.571 -8.514 24.015 1.00 89.00 103 THR A O 1
ATOM 831 N N . LEU A 1 104 ? -5.861 -6.360 24.563 1.00 86.56 104 LEU A N 1
ATOM 832 C CA . LEU A 1 104 ? -6.737 -6.050 23.435 1.00 86.56 104 LEU A CA 1
ATOM 833 C C . LEU A 1 104 ? -6.046 -6.264 22.082 1.00 86.56 104 LEU A C 1
ATOM 835 O O . LEU A 1 104 ? -6.651 -6.826 21.163 1.00 86.56 104 LEU A O 1
ATOM 839 N N . ARG A 1 105 ? -4.780 -5.846 21.951 1.00 83.00 105 ARG A N 1
ATOM 840 C CA . ARG A 1 105 ? -3.975 -6.081 20.741 1.00 83.00 105 ARG A CA 1
ATOM 841 C C . ARG A 1 105 ? -3.815 -7.577 20.480 1.00 83.00 105 ARG A C 1
ATOM 843 O O . ARG A 1 105 ? -4.136 -8.032 19.384 1.00 83.00 105 ARG A O 1
ATOM 850 N N . MET A 1 106 ? -3.448 -8.345 21.508 1.00 88.44 106 MET A N 1
ATOM 851 C CA . MET A 1 106 ? -3.301 -9.802 21.418 1.00 88.44 106 MET A CA 1
ATOM 852 C C . MET A 1 106 ? -4.590 -10.502 20.966 1.00 88.44 106 MET A C 1
ATOM 854 O O . MET A 1 106 ? -4.550 -11.386 20.108 1.00 88.44 106 MET A O 1
ATOM 858 N N . LEU A 1 107 ? -5.747 -10.114 21.510 1.00 89.38 107 LEU A N 1
ATOM 859 C CA . LEU A 1 107 ? -7.038 -10.692 21.122 1.00 89.38 107 LEU A CA 1
ATOM 860 C C . LEU A 1 107 ? -7.447 -10.300 19.699 1.00 89.38 107 LEU A C 1
ATOM 862 O O . LEU A 1 107 ? -7.915 -11.149 18.940 1.00 89.38 107 LEU A O 1
ATOM 866 N N . SER A 1 108 ? -7.230 -9.042 19.317 1.00 83.69 108 SER A N 1
ATOM 867 C CA . SER A 1 108 ? -7.519 -8.554 17.965 1.00 83.69 108 SER A CA 1
ATOM 868 C C . SER A 1 108 ? -6.682 -9.278 16.906 1.00 83.69 108 SER A C 1
ATOM 870 O O . SER A 1 108 ? -7.193 -9.613 15.835 1.00 83.69 108 SER A O 1
ATOM 872 N N . ASP A 1 109 ? -5.412 -9.560 17.206 1.00 83.00 109 ASP A N 1
ATOM 873 C CA . ASP A 1 109 ? -4.527 -10.310 16.315 1.00 83.00 109 ASP A CA 1
ATOM 874 C C . ASP A 1 109 ? -4.941 -11.791 16.219 1.00 83.00 109 ASP A C 1
ATOM 876 O O . ASP A 1 109 ? -5.017 -12.332 15.113 1.00 83.00 109 ASP A O 1
ATOM 880 N N . LYS A 1 110 ? -5.325 -12.430 17.337 1.00 84.69 110 LYS A N 1
ATOM 881 C CA . LYS A 1 110 ? -5.881 -13.800 17.331 1.00 84.69 110 LYS A CA 1
ATOM 882 C C . LYS A 1 110 ? -7.168 -13.911 16.512 1.00 84.69 110 LYS A C 1
ATOM 884 O O . LYS A 1 110 ? -7.295 -14.821 15.695 1.00 84.69 110 LYS A O 1
ATOM 889 N N . LEU A 1 111 ? -8.109 -12.983 16.702 1.00 83.50 111 LEU A N 1
ATOM 890 C CA . LEU A 1 111 ? -9.365 -12.944 15.942 1.00 83.50 111 LEU A CA 1
ATOM 891 C C . LEU A 1 111 ? -9.103 -12.817 14.441 1.00 83.50 111 LEU A C 1
ATOM 893 O O . LEU A 1 111 ? -9.736 -13.496 13.636 1.00 83.50 111 LEU A O 1
ATOM 897 N N . ARG A 1 112 ? -8.134 -11.983 14.062 1.00 74.44 112 ARG A N 1
ATOM 898 C CA . ARG A 1 112 ? -7.755 -11.798 12.662 1.00 74.44 112 ARG A CA 1
ATOM 899 C C . ARG A 1 112 ? -7.165 -13.065 12.046 1.00 74.44 112 ARG A C 1
ATOM 901 O O . ARG A 1 112 ? -7.560 -13.421 10.940 1.00 74.44 112 ARG A O 1
ATOM 908 N N . ALA A 1 113 ? -6.261 -13.746 12.751 1.00 79.00 113 ALA A N 1
ATOM 909 C CA . ALA A 1 113 ? -5.685 -15.007 12.286 1.00 79.00 113 ALA A CA 1
ATOM 910 C C . ALA A 1 113 ? -6.770 -16.080 12.074 1.00 79.00 113 ALA A C 1
ATOM 912 O O . ALA A 1 113 ? -6.777 -16.761 11.051 1.00 79.00 113 ALA A O 1
ATOM 913 N N . ALA A 1 114 ? -7.743 -16.165 12.986 1.00 80.62 114 ALA A N 1
ATOM 914 C CA . ALA A 1 114 ? -8.877 -17.076 12.848 1.00 80.62 114 ALA A CA 1
ATOM 915 C C . ALA A 1 114 ? -9.770 -16.736 11.636 1.00 80.62 114 ALA A C 1
ATOM 917 O O . ALA A 1 114 ? -10.175 -17.629 10.895 1.00 80.62 114 ALA A O 1
ATOM 918 N N . GLN A 1 115 ? -10.047 -15.451 11.390 1.00 74.44 115 GLN A N 1
ATOM 919 C CA . GLN A 1 115 ? -10.857 -15.012 10.245 1.00 74.44 115 GLN A CA 1
ATOM 920 C C . GLN A 1 115 ? -10.176 -15.221 8.882 1.00 74.44 115 GLN A C 1
ATOM 922 O O . GLN A 1 115 ? -10.873 -15.397 7.878 1.00 74.44 115 GLN A O 1
ATOM 927 N N . ALA A 1 116 ? -8.841 -15.187 8.823 1.00 69.69 116 ALA A N 1
ATOM 928 C CA . ALA A 1 116 ? -8.089 -15.480 7.603 1.00 69.69 116 ALA A CA 1
ATOM 929 C C . ALA A 1 116 ? -8.263 -16.954 7.192 1.00 69.69 116 ALA A C 1
ATOM 931 O O . ALA A 1 116 ? -8.706 -17.221 6.077 1.00 69.69 116 ALA A O 1
ATOM 932 N N . GLY A 1 117 ? -8.070 -17.894 8.127 1.00 67.75 117 GLY A N 1
ATOM 933 C CA . GLY A 1 117 ? -8.241 -19.332 7.860 1.00 67.75 117 GLY A CA 1
ATOM 934 C C . GLY A 1 117 ? -9.682 -19.755 7.526 1.00 67.75 117 GLY A C 1
ATOM 935 O O . GLY A 1 117 ? -9.902 -20.677 6.744 1.00 67.75 117 GLY A O 1
ATOM 936 N N . GLN A 1 118 ? -10.692 -19.052 8.051 1.00 62.94 118 GLN A N 1
ATOM 937 C CA . GLN A 1 118 ? -12.101 -19.282 7.686 1.00 62.94 118 GLN A CA 1
ATOM 938 C C . GLN A 1 118 ? -12.443 -18.839 6.250 1.00 62.94 118 GLN A C 1
ATOM 940 O O . GLN A 1 118 ? -13.355 -19.397 5.637 1.00 62.94 118 GLN A O 1
ATOM 945 N N . SER A 1 119 ? -11.722 -17.850 5.709 1.00 57.09 119 SER A N 1
ATOM 946 C CA . SER A 1 119 ? -11.959 -17.343 4.349 1.00 57.09 119 SER A CA 1
ATOM 947 C C . SER A 1 119 ? -11.402 -18.310 3.290 1.00 57.09 119 SER A C 1
ATOM 949 O O . SER A 1 119 ? -12.095 -18.598 2.322 1.00 57.09 119 SER A O 1
ATOM 951 N N . GLU A 1 120 ? -10.235 -18.917 3.539 1.00 56.34 120 GLU A N 1
ATOM 952 C CA . GLU A 1 120 ? -9.645 -19.973 2.688 1.00 56.34 120 GLU A CA 1
ATOM 953 C C . GLU A 1 120 ? -10.473 -21.276 2.694 1.00 56.34 120 GLU A C 1
ATOM 955 O O . GLU A 1 120 ? -10.584 -21.968 1.682 1.00 56.34 120 GLU A O 1
ATOM 960 N N . SER A 1 121 ? -11.123 -21.585 3.822 1.00 56.62 121 SER A N 1
ATOM 961 C CA . SER A 1 121 ? -11.989 -22.769 3.959 1.00 56.62 121 SER A CA 1
ATOM 962 C C . SER A 1 121 ? -13.303 -22.647 3.172 1.00 56.62 121 SER A C 1
ATOM 964 O O . SER A 1 121 ? -13.889 -23.659 2.790 1.00 56.62 121 SER A O 1
ATOM 966 N N . SER A 1 122 ? -13.768 -21.419 2.912 1.00 54.09 122 SER A N 1
ATOM 967 C CA . SER A 1 122 ? -15.018 -21.162 2.180 1.00 54.09 122 SER A CA 1
ATOM 968 C C . SER A 1 122 ? -14.833 -21.164 0.655 1.00 54.09 122 SER A C 1
ATOM 970 O O . SER A 1 122 ? -15.765 -21.516 -0.059 1.00 54.09 122 SER A O 1
ATOM 972 N N . GLU A 1 123 ? -13.637 -20.841 0.146 1.00 52.97 123 GLU A N 1
ATOM 973 C CA . GLU A 1 123 ? -13.316 -20.878 -1.297 1.00 52.97 123 GLU A CA 1
ATOM 974 C C . GLU A 1 123 ? -13.066 -22.295 -1.847 1.00 52.97 123 GLU A C 1
ATOM 976 O O . GLU A 1 123 ? -13.137 -22.498 -3.053 1.00 52.97 123 GLU A O 1
ATOM 981 N N . SER A 1 124 ? -12.835 -23.298 -0.990 1.00 48.16 124 SER A N 1
ATOM 982 C CA . SER A 1 124 ? -12.593 -24.692 -1.418 1.00 48.16 124 SER A CA 1
ATOM 983 C C . SER A 1 124 ? -13.869 -25.542 -1.578 1.00 48.16 124 SER A C 1
ATOM 985 O O . SER A 1 124 ? -13.772 -26.733 -1.865 1.00 48.16 124 SER A O 1
ATOM 987 N N . THR A 1 125 ? -15.061 -24.964 -1.373 1.00 47.59 125 THR A N 1
ATOM 988 C CA . THR A 1 125 ? -16.358 -25.681 -1.434 1.00 47.59 125 THR A CA 1
ATOM 989 C C . THR A 1 125 ? -17.303 -25.119 -2.515 1.00 47.59 125 THR A C 1
ATOM 991 O O . THR A 1 125 ? -18.520 -25.246 -2.405 1.00 47.59 125 THR A O 1
ATOM 994 N N . SER A 1 126 ? -16.795 -24.473 -3.569 1.00 38.25 126 SER A N 1
ATOM 995 C CA . SER A 1 126 ? -17.614 -24.020 -4.714 1.00 38.25 126 SER A CA 1
ATOM 996 C C . SER A 1 126 ? -17.006 -24.400 -6.052 1.00 38.25 126 SER A C 1
ATOM 998 O O . SER A 1 126 ? -15.763 -24.370 -6.160 1.00 38.25 126 SER A O 1
#

Sequence (126 aa):
MPGNRLAEEAWESLARAQVALMRRFQEDFREAEVSMRVYDVLFTLKRCPRGRARLRDLNDSILLTQPSLSRLVERMEEQGLVERVAAIDRYVGGALTADELHTLRMLSDKLRAAQAGQSESSESTS

pLDDT: mean 82.89, std 12.36, range [38.25, 96.56]

Foldseek 3Di:
DPDCVVVVVVVVVVVVVVVVVVVVVCVVQPPDPDHPQLVQLQVQLVPDVVSDDDLVVSCVRGPDNDDPSVVVVVVCVVVVNDDDDDDVCVVCVVVDDPVRVVVVVVVVVVVVVVVVVVVVVVVVPD

Secondary structure (DSSP, 8-state):
----HHHHHHHHHHHHHHHHHHHHHHHHTTS-SS-HHHHHHHHHHHHSGGG---HHHHHHH-SS--TTHHHHHHHHHHTTS------HHHHHTTTS-HHHHHHHHHHHHHHHHHHHHHHHHHHTT-

Organism: NCBI:txid687207